Protein AF-A0A914Y191-F1 (afdb_monomer)

Structure (mmCIF, N/CA/C/O backbone):
data_AF-A0A914Y191-F1
#
_entry.id   AF-A0A914Y191-F1
#
loop_
_atom_site.group_PDB
_atom_site.id
_atom_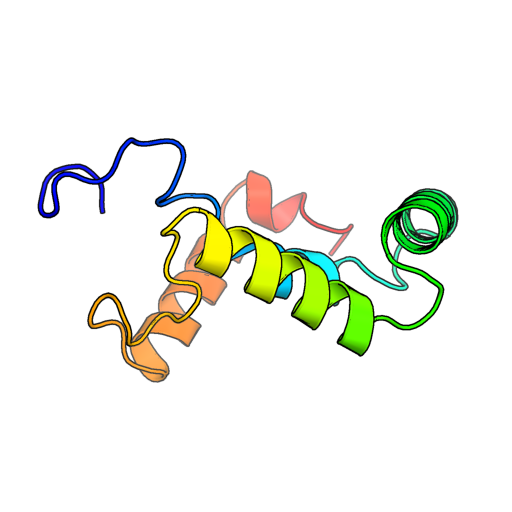site.type_symbol
_atom_site.label_atom_id
_atom_site.label_alt_id
_atom_site.label_comp_id
_atom_site.label_asym_id
_atom_site.label_entity_id
_atom_site.label_seq_id
_atom_site.pdbx_PDB_ins_code
_atom_site.Cartn_x
_atom_site.Cartn_y
_atom_site.Cartn_z
_atom_site.occupancy
_atom_site.B_iso_or_equiv
_atom_site.auth_seq_id
_atom_site.auth_comp_id
_atom_site.auth_asym_id
_atom_site.auth_atom_id
_atom_site.pdbx_PDB_model_num
ATOM 1 N N . MET A 1 1 ? -7.585 -4.260 16.028 1.00 45.75 1 MET A N 1
ATOM 2 C CA . MET A 1 1 ? -8.598 -4.094 14.962 1.00 45.75 1 MET A CA 1
ATOM 3 C C . MET A 1 1 ? -9.601 -5.243 14.850 1.00 45.75 1 MET A C 1
ATOM 5 O O . MET A 1 1 ? -10.779 -4.962 14.695 1.00 45.75 1 MET A O 1
ATOM 9 N N . THR A 1 2 ? -9.216 -6.517 14.979 1.00 39.94 2 THR A N 1
ATOM 10 C CA . THR A 1 2 ? -10.146 -7.652 14.778 1.00 39.94 2 THR A CA 1
ATOM 11 C C . THR A 1 2 ? -11.172 -7.899 15.887 1.00 39.94 2 THR A C 1
ATOM 13 O O . THR A 1 2 ? -12.282 -8.315 15.587 1.00 39.94 2 THR A O 1
ATOM 16 N N . LEU A 1 3 ? -10.864 -7.613 17.154 1.00 39.22 3 LEU A N 1
ATOM 17 C CA . LEU A 1 3 ? -11.784 -7.913 18.266 1.00 39.22 3 LEU A CA 1
ATOM 18 C C . LEU A 1 3 ? -12.882 -6.858 18.511 1.00 39.22 3 LEU A C 1
ATOM 20 O O . LEU A 1 3 ? -13.779 -7.116 19.303 1.00 39.22 3 LEU A O 1
ATOM 24 N N . ARG A 1 4 ? -12.840 -5.686 17.854 1.00 43.69 4 ARG A N 1
ATOM 25 C CA . ARG A 1 4 ? -13.805 -4.589 18.102 1.00 43.69 4 ARG A CA 1
ATOM 26 C C . ARG A 1 4 ? -14.746 -4.236 16.941 1.00 43.69 4 ARG A C 1
ATOM 28 O O . ARG A 1 4 ? -15.768 -3.623 17.216 1.00 43.69 4 ARG A O 1
ATOM 35 N N . HIS A 1 5 ? -14.459 -4.615 15.688 1.00 45.38 5 HIS A N 1
ATOM 36 C CA . HIS A 1 5 ? -15.181 -4.054 14.523 1.00 45.38 5 HIS A CA 1
ATOM 37 C C . HIS A 1 5 ? -15.687 -5.057 13.469 1.00 45.38 5 HIS A C 1
ATOM 39 O O . HIS A 1 5 ? -16.138 -4.631 12.413 1.00 45.38 5 HIS A O 1
ATOM 45 N N . GLY A 1 6 ? -15.643 -6.373 13.717 1.00 43.97 6 GLY A N 1
ATOM 46 C CA . GLY A 1 6 ? -16.343 -7.354 12.863 1.00 43.97 6 GLY A CA 1
ATOM 47 C C . GLY A 1 6 ? -15.857 -7.470 11.408 1.00 43.97 6 GLY A C 1
ATOM 48 O O . GLY A 1 6 ? -16.540 -8.075 10.589 1.00 43.97 6 GLY A O 1
ATOM 49 N N . LEU A 1 7 ? -14.686 -6.922 11.072 1.00 46.72 7 LEU A N 1
ATOM 50 C CA . LEU A 1 7 ? -14.077 -7.085 9.752 1.00 46.72 7 LEU A CA 1
ATOM 51 C C . LEU A 1 7 ? -13.351 -8.440 9.649 1.00 46.72 7 LEU A C 1
ATOM 53 O O . LEU A 1 7 ? -12.579 -8.777 10.555 1.00 46.72 7 LEU A O 1
ATOM 57 N N . PRO A 1 8 ? -13.525 -9.200 8.548 1.00 55.94 8 PRO A N 1
ATOM 58 C CA . PRO A 1 8 ? -12.713 -10.377 8.259 1.00 55.94 8 PRO A CA 1
ATOM 59 C C . PRO A 1 8 ? -11.222 -10.044 8.389 1.00 55.94 8 PRO A C 1
ATOM 61 O O . PRO A 1 8 ? -10.753 -9.045 7.845 1.00 55.94 8 PRO A O 1
ATOM 64 N N . HIS A 1 9 ? -10.469 -10.883 9.106 1.00 50.78 9 HIS A N 1
ATOM 65 C CA . HIS A 1 9 ? -9.059 -10.663 9.462 1.00 50.78 9 HIS A CA 1
ATOM 66 C C . HIS A 1 9 ? -8.150 -10.308 8.263 1.00 50.78 9 HIS A C 1
ATOM 68 O O . HIS A 1 9 ? -7.176 -9.582 8.439 1.00 50.78 9 HIS A O 1
ATOM 74 N N . GLY A 1 10 ? -8.502 -10.730 7.040 1.00 51.91 10 GLY A N 1
ATOM 75 C CA . GLY A 1 10 ? -7.778 -10.376 5.811 1.00 51.91 10 GLY A CA 1
ATOM 76 C C . GLY A 1 10 ? -7.915 -8.910 5.365 1.00 51.91 10 GLY A C 1
ATOM 77 O O . GLY A 1 10 ? -7.031 -8.392 4.689 1.00 51.91 10 GLY A O 1
ATOM 78 N N . ILE A 1 11 ? -8.971 -8.204 5.773 1.00 51.00 11 ILE A N 1
ATOM 79 C CA . ILE A 1 11 ? -9.250 -6.828 5.333 1.00 51.00 11 ILE A CA 1
ATOM 80 C C . ILE A 1 11 ? -8.485 -5.802 6.184 1.00 51.00 11 ILE A C 1
ATOM 82 O O . ILE A 1 11 ? -7.885 -4.869 5.655 1.00 51.00 11 ILE A O 1
ATOM 86 N N . ALA A 1 12 ? -8.407 -6.019 7.500 1.00 54.00 12 ALA A N 1
ATOM 87 C CA . ALA A 1 12 ? -7.759 -5.091 8.432 1.00 54.00 12 ALA A CA 1
ATOM 88 C C . ALA A 1 12 ? -6.223 -5.029 8.305 1.00 54.00 12 ALA A C 1
ATOM 90 O O . ALA A 1 12 ? -5.609 -4.093 8.805 1.00 54.00 12 ALA A O 1
ATOM 91 N N . CYS A 1 13 ? -5.589 -6.014 7.664 1.00 58.75 13 CYS A N 1
ATOM 92 C CA . CYS A 1 13 ? -4.152 -5.986 7.371 1.00 58.75 13 CYS A CA 1
ATOM 93 C C . CYS A 1 13 ? -3.833 -5.379 5.997 1.00 58.75 13 CYS A C 1
ATOM 95 O O . CYS A 1 13 ? -2.672 -5.090 5.724 1.00 58.75 13 CYS A O 1
ATOM 97 N N . SER A 1 14 ? -4.843 -5.183 5.146 1.00 66.81 14 SER A N 1
ATOM 98 C CA . SER A 1 14 ? -4.648 -4.783 3.750 1.00 66.81 14 SER A CA 1
ATOM 99 C C . SER A 1 14 ? -4.699 -3.270 3.535 1.00 66.81 14 SER A C 1
ATOM 101 O O . SER A 1 14 ? -4.203 -2.783 2.524 1.00 66.81 14 SER A O 1
ATOM 103 N N . PHE A 1 15 ? -5.252 -2.505 4.481 1.00 75.69 15 PHE A N 1
ATOM 104 C 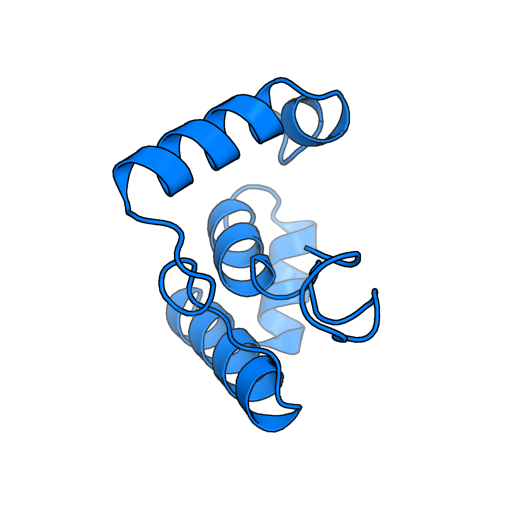CA . PHE A 1 15 ? -5.477 -1.070 4.284 1.00 75.69 15 PHE A CA 1
ATOM 105 C C . PHE A 1 15 ? -4.187 -0.251 4.127 1.00 75.69 15 PHE A C 1
ATOM 107 O O . PHE A 1 15 ? -4.186 0.759 3.434 1.00 75.69 15 PHE A O 1
ATOM 114 N N . THR A 1 16 ? -3.072 -0.706 4.705 1.00 80.81 16 THR A N 1
ATOM 115 C CA . THR A 1 16 ? -1.766 -0.038 4.591 1.00 80.81 16 THR A CA 1
ATOM 116 C C . THR A 1 16 ? -0.982 -0.438 3.340 1.00 80.81 16 THR A C 1
ATOM 118 O O . THR A 1 16 ? 0.072 0.141 3.078 1.00 80.81 16 THR A O 1
ATOM 121 N N . LEU A 1 17 ? -1.466 -1.395 2.538 1.00 86.81 17 LEU A N 1
ATOM 122 C CA . LEU A 1 17 ? -0.749 -1.888 1.357 1.00 86.81 17 LEU A CA 1
ATOM 123 C C . LEU A 1 17 ? -0.451 -0.800 0.311 1.00 86.81 17 LEU A C 1
ATOM 125 O O . LEU A 1 17 ? 0.675 -0.795 -0.186 1.00 86.81 17 LEU A O 1
ATOM 129 N N . PRO A 1 18 ? -1.351 0.160 0.006 1.00 88.19 18 PRO A N 1
ATOM 130 C CA . PRO A 1 18 ? -1.017 1.272 -0.884 1.00 88.19 18 PRO A CA 1
ATOM 131 C C . PRO A 1 18 ? 0.162 2.106 -0.372 1.00 88.19 18 PRO A C 1
ATOM 133 O O . PRO A 1 18 ? 1.008 2.539 -1.152 1.00 88.19 18 PRO A O 1
ATOM 136 N N . PHE A 1 19 ? 0.261 2.315 0.942 1.00 85.88 19 PHE A N 1
ATOM 137 C CA . PHE A 1 19 ? 1.367 3.054 1.550 1.00 85.88 19 PHE A CA 1
ATOM 138 C C . PHE A 1 19 ? 2.679 2.259 1.484 1.00 85.88 19 PHE A C 1
ATOM 140 O O . PHE A 1 19 ? 3.696 2.771 1.019 1.00 85.88 19 PHE A O 1
ATOM 147 N N . VAL A 1 20 ? 2.630 0.981 1.866 1.00 87.56 20 VAL A N 1
ATOM 148 C CA . VAL A 1 20 ? 3.757 0.033 1.823 1.00 87.56 20 VAL A CA 1
ATOM 149 C C . VAL A 1 20 ? 4.297 -0.136 0.398 1.00 87.56 20 VAL A C 1
ATOM 151 O O . VAL A 1 20 ? 5.512 -0.137 0.212 1.00 87.56 20 VAL A O 1
ATOM 154 N N . LEU A 1 21 ? 3.422 -0.208 -0.613 1.00 90.12 21 LEU A N 1
ATOM 155 C CA . LEU A 1 21 ? 3.796 -0.234 -2.032 1.00 90.12 21 LEU A CA 1
ATOM 156 C C . LEU A 1 21 ? 4.631 0.995 -2.411 1.00 90.12 21 LEU A C 1
ATOM 158 O O . LEU A 1 21 ? 5.670 0.865 -3.051 1.00 90.12 21 LEU A O 1
ATOM 162 N N . GLY A 1 22 ? 4.202 2.184 -1.983 1.00 90.00 22 GLY A N 1
ATOM 163 C CA . GLY A 1 22 ? 4.938 3.419 -2.237 1.00 90.00 22 GLY A CA 1
ATOM 164 C C . GLY A 1 22 ? 6.300 3.461 -1.547 1.00 90.00 22 GLY A C 1
ATOM 165 O O . GLY A 1 22 ? 7.253 3.951 -2.143 1.00 90.00 22 GLY A O 1
ATOM 166 N N . LEU A 1 23 ? 6.403 2.955 -0.314 1.00 88.81 23 LEU A N 1
ATOM 167 C CA . LEU A 1 23 ? 7.691 2.845 0.379 1.00 88.81 23 LEU A CA 1
ATOM 168 C C . LEU A 1 23 ? 8.631 1.878 -0.339 1.00 88.81 23 LEU A C 1
ATOM 170 O O . LEU A 1 23 ? 9.820 2.152 -0.433 1.00 88.81 23 LEU A O 1
ATOM 174 N N . ALA A 1 24 ? 8.091 0.766 -0.842 1.00 88.69 24 ALA A N 1
ATOM 175 C CA . ALA A 1 24 ? 8.847 -0.245 -1.560 1.00 88.69 24 ALA A CA 1
ATOM 176 C C . ALA A 1 24 ? 9.421 0.316 -2.858 1.00 88.69 24 ALA A C 1
ATOM 178 O O . ALA A 1 24 ? 10.616 0.176 -3.089 1.00 88.69 24 ALA A O 1
ATOM 179 N N . TRP A 1 25 ? 8.596 0.956 -3.679 1.00 91.31 25 TRP A N 1
ATOM 180 C CA . TRP A 1 25 ? 8.956 1.399 -5.025 1.00 91.31 25 TRP A CA 1
ATOM 181 C C . TRP A 1 25 ? 10.273 2.187 -5.097 1.00 91.31 25 TRP A C 1
ATOM 183 O O . TRP A 1 25 ? 10.437 3.201 -4.418 1.00 91.31 25 TRP A O 1
ATOM 193 N N . GLY A 1 26 ? 11.183 1.764 -5.974 1.00 90.94 26 GLY A N 1
ATOM 194 C CA . GLY A 1 26 ? 12.486 2.396 -6.202 1.00 90.94 26 GLY A CA 1
ATOM 195 C C . GLY A 1 26 ? 13.640 1.757 -5.427 1.00 90.94 26 GLY A C 1
ATOM 196 O O . GLY A 1 26 ? 14.792 2.114 -5.657 1.00 90.94 26 GLY A O 1
ATOM 197 N N . CYS A 1 27 ? 13.363 0.838 -4.497 1.00 89.81 27 CYS A N 1
ATOM 198 C CA . CYS A 1 27 ? 14.403 0.242 -3.650 1.00 89.81 27 CYS A CA 1
ATOM 199 C C . CYS A 1 27 ? 15.011 -1.065 -4.186 1.00 89.81 27 CYS A C 1
ATOM 201 O O . CYS A 1 27 ? 16.106 -1.427 -3.769 1.00 89.81 27 CYS A O 1
ATOM 203 N N . ASP A 1 28 ? 14.318 -1.785 -5.071 1.00 91.25 28 ASP A N 1
ATOM 204 C CA . ASP A 1 28 ? 14.795 -3.028 -5.688 1.00 91.25 28 ASP A CA 1
ATOM 205 C C . ASP A 1 28 ? 14.308 -3.090 -7.146 1.00 91.25 28 ASP A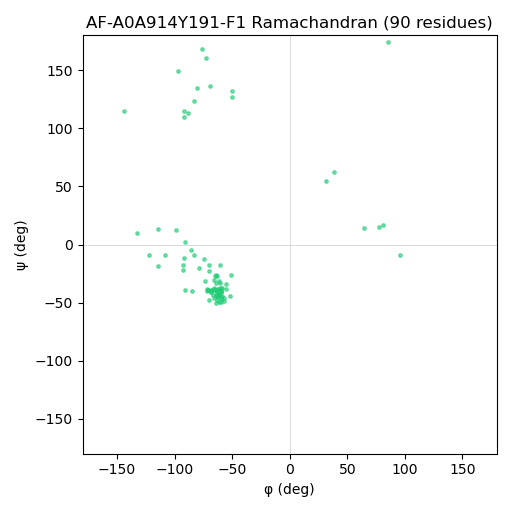 C 1
ATOM 207 O O . ASP A 1 28 ? 13.098 -3.205 -7.371 1.00 91.25 28 ASP A O 1
ATOM 211 N N . PRO A 1 29 ? 15.218 -3.051 -8.139 1.00 91.38 29 PRO A N 1
ATOM 212 C CA . PRO A 1 29 ? 14.837 -3.025 -9.550 1.00 91.38 29 PRO A CA 1
ATOM 213 C C . PRO A 1 29 ? 14.035 -4.248 -10.007 1.00 91.38 29 PRO A C 1
ATOM 215 O O . PRO A 1 29 ? 13.171 -4.130 -10.870 1.00 91.38 29 PRO A O 1
ATOM 218 N N . SER A 1 30 ? 14.298 -5.432 -9.444 1.00 93.25 30 SER A N 1
ATOM 219 C CA . SER A 1 30 ? 13.609 -6.663 -9.845 1.00 93.25 30 SER A CA 1
ATOM 220 C C . SER A 1 30 ? 12.152 -6.670 -9.385 1.00 93.25 30 SER A C 1
ATOM 222 O O . SER A 1 30 ? 11.262 -7.073 -10.132 1.00 93.25 30 SER A O 1
ATOM 224 N N . ARG A 1 31 ? 11.890 -6.161 -8.179 1.00 92.69 31 ARG A N 1
ATOM 225 C CA . ARG A 1 31 ? 10.534 -5.980 -7.658 1.00 92.69 31 ARG A CA 1
ATOM 226 C C . ARG A 1 31 ? 9.814 -4.844 -8.374 1.00 92.69 31 ARG A C 1
ATOM 228 O O . ARG A 1 31 ? 8.623 -4.967 -8.641 1.00 92.69 31 ARG A O 1
ATOM 235 N N . ASP A 1 32 ? 10.517 -3.763 -8.691 1.00 93.31 32 ASP A N 1
ATOM 236 C CA . ASP A 1 32 ? 9.912 -2.633 -9.387 1.00 93.31 32 ASP A CA 1
ATOM 237 C C . ASP A 1 32 ? 9.418 -3.059 -10.776 1.00 93.31 32 ASP A C 1
ATOM 239 O O . ASP A 1 32 ? 8.276 -2.769 -11.102 1.00 93.31 32 ASP A O 1
ATOM 243 N N . LEU A 1 33 ? 10.162 -3.893 -11.516 1.00 95.25 33 LEU A N 1
ATOM 244 C CA . LEU A 1 33 ? 9.668 -4.500 -12.765 1.00 95.25 33 LEU A CA 1
ATOM 245 C C . LEU A 1 33 ? 8.348 -5.270 -12.579 1.00 95.25 33 LEU A C 1
ATOM 247 O O . LEU A 1 33 ? 7.460 -5.211 -13.433 1.00 95.25 33 LEU A O 1
ATOM 251 N N . VAL A 1 34 ? 8.188 -5.981 -11.458 1.00 94.56 34 VAL A N 1
ATOM 252 C CA . VAL A 1 34 ? 6.925 -6.664 -11.135 1.00 94.56 34 VAL A CA 1
ATOM 253 C C . VAL A 1 34 ? 5.818 -5.644 -10.872 1.00 94.56 34 VAL A C 1
ATOM 255 O O . VAL A 1 34 ? 4.712 -5.806 -11.387 1.00 94.56 34 VAL A O 1
ATOM 258 N N . PHE A 1 35 ? 6.091 -4.577 -10.122 1.00 94.62 35 PHE A N 1
ATOM 259 C CA . PHE A 1 35 ? 5.109 -3.519 -9.899 1.00 94.62 35 PHE A CA 1
ATOM 260 C C . PHE A 1 35 ? 4.696 -2.823 -11.194 1.00 94.62 35 PHE A C 1
ATOM 262 O O . PHE A 1 35 ? 3.503 -2.635 -11.420 1.00 94.62 35 PHE A O 1
ATOM 269 N N . GLU A 1 36 ? 5.651 -2.518 -12.069 1.00 95.06 36 GLU A N 1
ATOM 270 C CA . GLU A 1 36 ? 5.388 -1.920 -13.374 1.00 95.06 36 GLU A CA 1
ATOM 271 C C . GLU A 1 36 ? 4.535 -2.838 -14.253 1.00 95.06 36 GLU A C 1
ATOM 273 O O . GLU A 1 36 ? 3.617 -2.368 -14.922 1.00 95.06 36 GLU A O 1
ATOM 278 N N . SER A 1 37 ? 4.763 -4.155 -14.197 1.00 95.56 37 SER A N 1
ATOM 279 C CA . SER A 1 37 ? 3.946 -5.132 -14.929 1.00 95.56 37 SER A CA 1
ATOM 280 C C . SER A 1 37 ? 2.493 -5.209 -14.441 1.00 95.56 37 SER A C 1
ATOM 282 O O . SER A 1 37 ? 1.597 -5.503 -15.231 1.00 95.56 37 SER A O 1
ATOM 284 N N . LEU A 1 38 ? 2.251 -4.941 -13.153 1.00 92.56 38 LEU A N 1
ATOM 285 C CA . LEU A 1 38 ? 0.927 -5.037 -12.530 1.00 92.56 38 LEU A CA 1
ATOM 286 C C . LEU A 1 38 ? 0.149 -3.721 -12.590 1.00 92.56 38 LEU A C 1
ATOM 288 O O . LEU A 1 38 ? -1.066 -3.726 -12.778 1.00 92.56 38 LEU A O 1
ATOM 292 N N . PHE A 1 39 ? 0.839 -2.598 -12.400 1.00 94.31 39 PHE A N 1
ATOM 293 C CA . PHE A 1 39 ? 0.219 -1.294 -12.179 1.00 94.31 39 PHE A CA 1
ATOM 294 C C . PHE A 1 39 ? 0.624 -0.226 -13.203 1.00 94.31 39 PHE A C 1
ATOM 296 O O . PHE A 1 39 ? 0.033 0.853 -13.212 1.00 94.31 39 PHE A O 1
ATOM 303 N N . GLY A 1 40 ? 1.604 -0.509 -14.061 1.00 93.62 40 GLY A N 1
ATOM 304 C CA . GLY A 1 40 ? 2.249 0.482 -14.917 1.00 93.62 40 GLY A CA 1
ATOM 305 C C . GLY A 1 40 ? 3.403 1.220 -14.219 1.00 93.62 40 GLY A C 1
ATOM 306 O O . GLY A 1 40 ? 3.638 1.034 -13.025 1.00 93.62 40 GLY A O 1
ATOM 307 N N . PRO A 1 41 ? 4.140 2.073 -14.952 1.00 93.00 41 PRO A N 1
ATOM 308 C CA . PRO A 1 41 ? 5.396 2.673 -14.486 1.00 93.00 41 PRO A CA 1
ATOM 309 C C . PRO A 1 41 ? 5.231 3.794 -13.450 1.00 93.00 41 PRO A C 1
ATOM 311 O O . PRO A 1 41 ? 6.201 4.238 -12.838 1.00 93.00 41 PRO A O 1
ATOM 314 N N . ASP A 1 42 ? 4.012 4.296 -13.257 1.00 95.06 42 ASP A N 1
ATOM 315 C CA . ASP A 1 42 ? 3.756 5.425 -12.371 1.00 95.06 42 ASP A CA 1
ATOM 316 C C . ASP A 1 42 ? 3.406 4.941 -10.959 1.00 95.06 42 ASP A C 1
ATOM 318 O O . ASP A 1 42 ? 2.309 4.444 -10.696 1.00 95.06 42 ASP A O 1
ATOM 322 N N . ARG A 1 43 ? 4.333 5.163 -10.020 1.00 93.50 43 ARG A N 1
ATOM 323 C CA . ARG A 1 43 ? 4.155 4.853 -8.595 1.00 93.50 43 ARG A CA 1
ATOM 324 C C . ARG A 1 43 ? 2.862 5.435 -8.013 1.00 93.50 43 ARG A C 1
ATOM 326 O O . ARG A 1 43 ? 2.189 4.754 -7.244 1.00 93.50 43 ARG A O 1
ATOM 333 N N . LYS A 1 44 ? 2.514 6.694 -8.308 1.00 93.25 44 LYS A N 1
ATOM 334 C CA . LYS A 1 44 ? 1.320 7.333 -7.725 1.00 93.25 44 LYS A CA 1
ATOM 335 C C . LYS A 1 44 ? 0.049 6.690 -8.267 1.00 93.25 44 LYS A C 1
ATOM 337 O O . LYS A 1 44 ? -0.870 6.437 -7.492 1.00 93.25 44 LYS A O 1
ATOM 342 N N . GLN A 1 45 ? 0.016 6.392 -9.564 1.00 94.19 45 GLN A N 1
ATOM 343 C CA . GLN A 1 45 ? -1.093 5.669 -10.185 1.00 94.19 45 GLN A CA 1
ATOM 344 C C . GLN A 1 45 ? -1.197 4.244 -9.645 1.00 94.19 45 GLN A C 1
ATOM 346 O O . GLN A 1 45 ? -2.300 3.794 -9.365 1.00 94.19 45 GLN A O 1
ATOM 351 N N . ALA A 1 46 ? -0.076 3.567 -9.395 1.00 94.38 46 ALA A N 1
ATOM 352 C CA . ALA A 1 46 ? -0.072 2.246 -8.781 1.00 94.38 46 ALA A CA 1
ATOM 353 C C . ALA A 1 46 ? -0.647 2.252 -7.359 1.00 94.38 46 ALA A C 1
ATOM 355 O O . ALA A 1 46 ? -1.499 1.427 -7.023 1.00 94.38 46 ALA A O 1
ATOM 356 N N . GLN A 1 47 ? -0.237 3.221 -6.532 1.00 93.12 47 GLN A N 1
ATOM 357 C CA . GLN A 1 47 ? -0.803 3.410 -5.194 1.00 93.12 47 GLN A CA 1
ATOM 358 C C . GLN A 1 47 ? -2.307 3.722 -5.256 1.00 93.12 47 GLN A C 1
ATOM 360 O O . G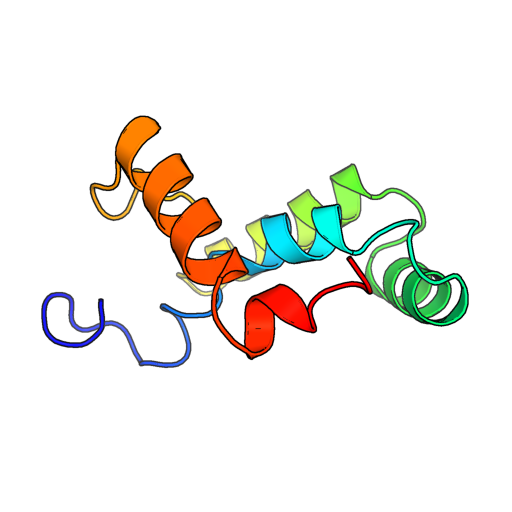LN A 1 47 ? -3.072 3.164 -4.470 1.00 93.12 47 GLN A O 1
ATOM 365 N N . ALA A 1 48 ? -2.738 4.572 -6.194 1.00 92.81 48 ALA A N 1
ATOM 366 C CA . ALA A 1 48 ? -4.148 4.901 -6.391 1.00 92.81 48 ALA A CA 1
ATOM 367 C C . ALA A 1 48 ? -4.964 3.689 -6.865 1.00 92.81 48 ALA A C 1
ATOM 369 O O . ALA A 1 48 ? -5.998 3.398 -6.279 1.00 92.81 48 ALA A O 1
ATOM 370 N N . HIS A 1 49 ? -4.472 2.928 -7.842 1.00 93.44 49 HIS A N 1
ATOM 371 C CA . HIS A 1 49 ? -5.134 1.726 -8.347 1.00 93.44 49 HIS A CA 1
ATOM 372 C C . HIS A 1 49 ? -5.313 0.687 -7.233 1.00 93.44 49 HIS A C 1
ATOM 374 O O . HIS A 1 49 ? -6.413 0.175 -7.031 1.00 93.44 49 HIS A O 1
ATOM 38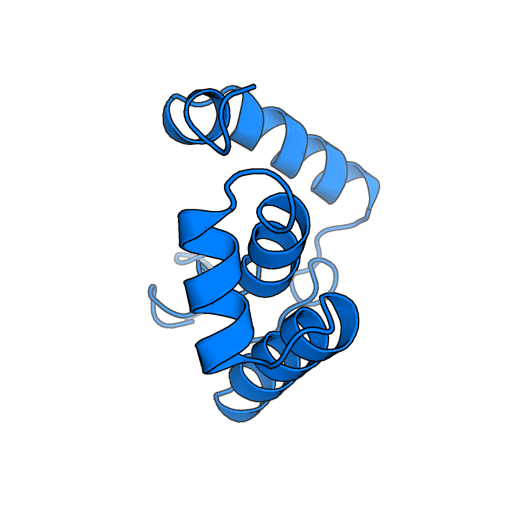0 N N . LEU A 1 50 ? -4.265 0.418 -6.448 1.00 91.31 50 LEU A N 1
ATOM 381 C CA . LEU A 1 50 ? -4.372 -0.506 -5.321 1.00 91.31 50 LEU A CA 1
ATOM 382 C C . LEU A 1 50 ? -5.366 -0.006 -4.263 1.00 91.31 50 LEU A C 1
ATOM 384 O O . LEU A 1 50 ? -6.133 -0.799 -3.719 1.00 91.31 50 LEU A O 1
ATOM 388 N N . ARG A 1 51 ? -5.387 1.304 -3.992 1.00 90.69 51 ARG A N 1
ATOM 389 C CA . ARG A 1 51 ? -6.368 1.918 -3.090 1.00 90.69 51 ARG A CA 1
ATOM 390 C C . ARG A 1 51 ? -7.795 1.738 -3.606 1.00 90.69 51 ARG A C 1
ATOM 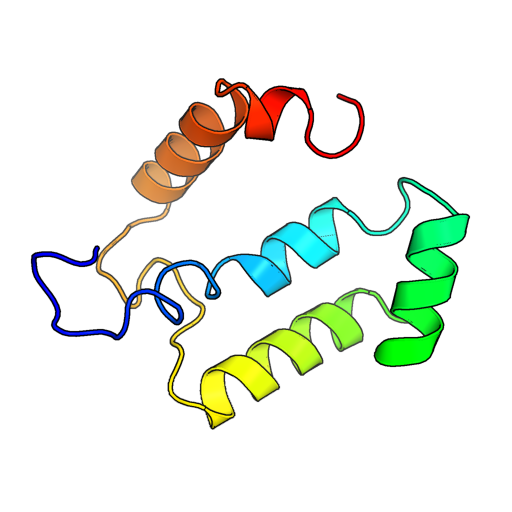392 O O . ARG A 1 51 ? -8.653 1.283 -2.858 1.00 90.69 51 ARG A O 1
ATOM 399 N N . ASP A 1 52 ? -8.040 2.051 -4.870 1.00 90.44 52 ASP A N 1
ATOM 400 C CA . ASP A 1 52 ? -9.372 1.997 -5.473 1.00 90.44 52 ASP A CA 1
ATOM 401 C C . ASP A 1 52 ? -9.887 0.552 -5.543 1.00 90.44 52 ASP A C 1
ATOM 403 O O . ASP A 1 52 ? -11.056 0.293 -5.255 1.00 90.44 52 ASP A O 1
ATOM 407 N N . PHE A 1 53 ? -9.003 -0.414 -5.817 1.00 88.88 53 PHE A N 1
ATOM 408 C CA . PHE A 1 53 ? -9.325 -1.836 -5.718 1.00 88.88 53 PHE A CA 1
ATOM 409 C C . PHE A 1 53 ? -9.758 -2.222 -4.299 1.00 88.88 53 PHE A C 1
ATOM 411 O O . PHE A 1 53 ? -10.808 -2.842 -4.125 1.00 88.88 53 PHE A O 1
ATOM 418 N N . LEU A 1 54 ? -8.990 -1.829 -3.280 1.00 86.38 54 LEU A N 1
ATOM 419 C CA . LEU A 1 54 ? -9.313 -2.106 -1.879 1.00 86.38 54 LEU A CA 1
ATOM 420 C C . LEU A 1 54 ? -10.662 -1.491 -1.479 1.00 86.38 54 LEU A C 1
ATOM 422 O O . LEU A 1 54 ? -11.504 -2.188 -0.909 1.00 86.38 54 LEU A O 1
ATOM 426 N N . LEU A 1 55 ? -10.915 -0.239 -1.865 1.00 85.88 55 LEU A N 1
ATOM 427 C CA . LEU A 1 55 ? -12.206 0.417 -1.654 1.00 85.88 55 LEU A CA 1
ATOM 428 C C . LEU A 1 55 ? -13.347 -0.338 -2.355 1.00 85.88 55 LEU A C 1
ATOM 430 O O . LEU A 1 55 ? -14.405 -0.532 -1.755 1.00 85.88 55 LEU A O 1
ATOM 434 N N . SER A 1 56 ? -13.127 -0.828 -3.581 1.00 85.50 56 SER A N 1
ATOM 435 C CA . SER A 1 56 ? -14.139 -1.566 -4.355 1.00 85.50 56 SER A CA 1
ATOM 436 C C . SER A 1 56 ? -14.583 -2.878 -3.698 1.00 85.50 56 SER A C 1
ATOM 438 O O . SER A 1 56 ? -15.721 -3.306 -3.885 1.00 85.50 56 SER A O 1
ATOM 440 N N . VAL A 1 57 ? -13.718 -3.493 -2.883 1.00 83.69 57 VAL A N 1
ATOM 441 C CA . VAL A 1 57 ? -14.027 -4.713 -2.118 1.00 83.69 57 VAL A CA 1
ATOM 442 C C . VAL A 1 57 ? -14.396 -4.420 -0.655 1.00 83.69 57 VAL A C 1
ATOM 444 O O . VAL A 1 57 ? -14.461 -5.334 0.167 1.00 83.69 57 VAL A O 1
ATOM 447 N N . GLY A 1 58 ? -14.652 -3.150 -0.315 1.00 78.00 58 GLY A N 1
ATOM 448 C CA . GLY A 1 58 ? -15.109 -2.724 1.010 1.00 78.00 58 GLY A CA 1
ATOM 449 C C . GLY A 1 58 ? -14.004 -2.586 2.063 1.00 78.00 58 GLY A C 1
ATOM 450 O O . GLY A 1 58 ? -14.301 -2.533 3.257 1.00 78.00 58 GLY A O 1
ATOM 451 N N . VAL A 1 59 ? -12.734 -2.526 1.653 1.00 81.12 59 VAL A N 1
ATOM 452 C CA . VAL A 1 59 ? -11.606 -2.224 2.544 1.00 81.12 59 VAL A CA 1
ATOM 453 C C . VAL A 1 59 ? -11.412 -0.710 2.592 1.00 81.12 59 VAL A C 1
ATOM 455 O O . VAL A 1 59 ? -10.999 -0.102 1.609 1.00 81.12 59 VAL A O 1
ATOM 458 N N . LYS A 1 60 ? -11.652 -0.092 3.751 1.00 81.56 60 LYS A N 1
ATOM 459 C CA . LYS A 1 60 ? -11.261 1.308 3.981 1.00 81.56 60 LYS A CA 1
ATOM 460 C C . LYS A 1 60 ? -9.741 1.409 4.064 1.00 81.56 60 LYS A C 1
ATOM 462 O O . LYS A 1 60 ? -9.137 0.566 4.729 1.00 81.56 60 LYS A O 1
ATOM 467 N N . THR A 1 61 ? -9.145 2.414 3.427 1.00 76.25 61 THR A N 1
ATOM 468 C CA . THR A 1 61 ? -7.684 2.540 3.244 1.00 76.25 61 THR A CA 1
ATOM 469 C C . THR A 1 61 ? -7.027 3.630 4.083 1.00 76.25 61 THR A C 1
ATOM 471 O O . THR A 1 61 ? -5.803 3.675 4.150 1.00 76.25 61 THR A O 1
ATOM 474 N N . GLU A 1 62 ? -7.814 4.481 4.741 1.00 78.44 62 GLU A N 1
ATOM 475 C CA . GLU A 1 62 ? -7.299 5.583 5.554 1.00 78.44 62 GLU A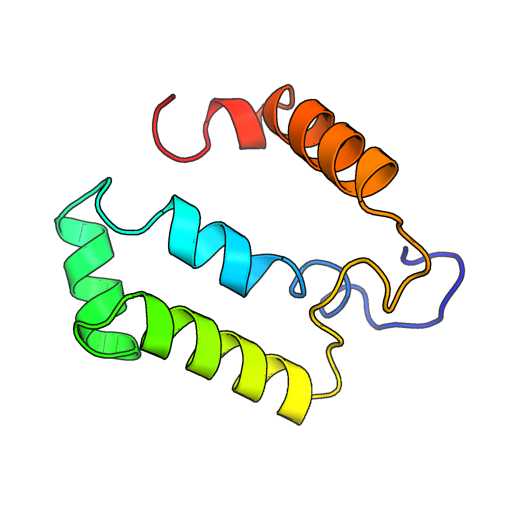 CA 1
ATOM 476 C C . GLU A 1 62 ? -7.239 5.204 7.041 1.00 78.44 62 GLU A C 1
ATOM 478 O O . GLU A 1 62 ? -8.046 4.420 7.536 1.00 78.44 62 GLU A O 1
ATOM 483 N N . PHE A 1 63 ? -6.278 5.762 7.779 1.00 75.75 63 PHE A N 1
ATOM 484 C CA . PHE A 1 63 ? -6.163 5.552 9.229 1.00 75.75 63 PHE A CA 1
ATOM 485 C C . PHE A 1 63 ? -7.330 6.203 9.995 1.00 75.75 63 PHE A C 1
ATOM 487 O O . PHE A 1 63 ? -7.896 5.599 10.912 1.00 75.75 63 PHE A O 1
ATOM 494 N N . GLU A 1 64 ? -7.753 7.390 9.558 1.00 78.00 64 GLU A N 1
ATOM 495 C CA . GLU A 1 64 ? -8.855 8.171 10.142 1.00 78.00 64 GLU A CA 1
ATOM 496 C C . GLU A 1 64 ? -10.197 7.435 10.077 1.00 78.00 64 GLU A C 1
ATOM 498 O O . GLU A 1 64 ? -11.032 7.526 10.975 1.00 78.00 64 GLU A O 1
ATOM 503 N N . ASP A 1 65 ? -10.365 6.624 9.037 1.00 76.00 65 ASP A N 1
ATOM 504 C CA . ASP A 1 65 ? -11.516 5.761 8.794 1.00 76.00 65 ASP A CA 1
ATOM 505 C C . ASP A 1 65 ? -11.734 4.708 9.897 1.00 76.00 65 ASP A C 1
ATOM 507 O O . ASP A 1 65 ? -12.826 4.134 10.019 1.00 76.00 65 ASP A O 1
ATOM 511 N N . TYR A 1 66 ? -10.689 4.482 10.699 1.00 71.69 66 TYR A N 1
ATOM 512 C CA . TYR A 1 66 ? -10.662 3.623 11.874 1.00 71.69 66 TYR A CA 1
ATOM 513 C C . TYR A 1 66 ? -10.431 4.395 13.185 1.00 71.69 66 TYR A C 1
ATOM 515 O O . TYR A 1 66 ? -10.150 3.782 14.215 1.00 71.69 66 TYR A O 1
ATOM 523 N N . GLY A 1 67 ? -10.559 5.724 13.161 1.00 76.94 67 GLY A N 1
ATOM 524 C CA . GLY A 1 67 ? -10.402 6.592 14.328 1.00 76.94 67 GLY A CA 1
ATOM 525 C C . GLY A 1 67 ? -8.954 6.848 14.747 1.00 76.94 67 GLY A C 1
ATOM 526 O O . GLY A 1 67 ? -8.741 7.323 15.857 1.00 76.94 67 GLY A O 1
ATOM 527 N N . VAL A 1 68 ? -7.977 6.538 13.888 1.00 77.31 68 VAL A N 1
ATOM 528 C CA . VAL A 1 68 ? -6.555 6.782 14.155 1.00 77.31 68 VAL A CA 1
ATOM 529 C C . VAL A 1 68 ? -6.174 8.151 13.597 1.00 77.31 68 VAL A C 1
ATOM 531 O O . VAL A 1 68 ? -6.216 8.368 12.387 1.00 77.31 68 VAL A O 1
ATOM 534 N N . GLY A 1 69 ? -5.811 9.074 14.487 1.00 80.88 69 GLY A N 1
ATOM 535 C CA . GLY A 1 69 ? -5.335 10.406 14.110 1.00 80.88 69 GLY A CA 1
ATOM 536 C C . GLY A 1 69 ? -3.884 10.405 13.602 1.00 80.88 69 GLY A C 1
ATOM 537 O O . GLY A 1 69 ? -3.164 9.423 13.789 1.00 80.88 69 GLY A O 1
ATOM 538 N N . PRO A 1 70 ? -3.409 11.514 13.009 1.00 77.50 70 PRO A N 1
ATOM 539 C CA . PRO A 1 70 ? -2.080 11.599 12.391 1.00 77.50 70 PRO A CA 1
ATOM 540 C C . PRO A 1 70 ? -0.915 11.331 13.362 1.00 77.50 70 PRO A C 1
ATOM 542 O O . PRO A 1 70 ? 0.045 10.650 12.996 1.00 77.50 70 PRO A O 1
ATOM 545 N N . ASP A 1 71 ? -1.005 11.794 14.612 1.00 80.12 71 ASP A N 1
ATOM 546 C CA . ASP A 1 71 ? 0.032 11.551 15.629 1.00 80.12 71 ASP A CA 1
ATOM 547 C C . ASP A 1 71 ? 0.096 10.071 16.036 1.00 80.12 71 ASP A C 1
ATOM 549 O O . ASP A 1 71 ? 1.172 9.480 16.170 1.00 80.12 71 ASP A O 1
ATOM 553 N N . GLU A 1 72 ? -1.071 9.443 16.185 1.00 78.31 72 GLU A N 1
ATOM 554 C CA . GLU A 1 72 ? -1.184 8.020 16.496 1.00 78.31 72 GLU A CA 1
ATOM 555 C C . GLU A 1 72 ? -0.714 7.163 15.315 1.00 78.31 72 GLU A C 1
ATOM 557 O O . GLU A 1 72 ? 0.022 6.197 15.507 1.00 78.31 72 GLU A O 1
ATOM 562 N N . GLN A 1 73 ? -1.037 7.561 14.083 1.00 77.94 73 GLN A N 1
ATOM 563 C CA . GLN A 1 73 ? -0.533 6.930 12.866 1.00 77.94 73 GLN A CA 1
ATOM 564 C C . GLN A 1 73 ? 1.001 6.939 12.830 1.00 77.94 73 GLN A C 1
ATOM 566 O O . GLN A 1 73 ? 1.618 5.899 12.585 1.00 77.94 73 GLN A O 1
ATOM 571 N N . ALA A 1 74 ? 1.632 8.085 13.097 1.00 76.25 74 ALA A N 1
ATOM 572 C CA . ALA A 1 74 ? 3.088 8.193 13.121 1.00 76.25 74 ALA A CA 1
ATOM 573 C C . ALA A 1 74 ? 3.711 7.284 14.196 1.00 76.25 74 ALA A C 1
ATOM 575 O O . ALA A 1 74 ? 4.701 6.588 13.933 1.00 76.25 74 ALA A O 1
ATOM 576 N N . ALA A 1 75 ? 3.104 7.224 15.385 1.00 79.31 75 ALA A N 1
ATOM 577 C CA . ALA A 1 75 ? 3.531 6.332 16.459 1.00 79.31 75 ALA A CA 1
ATOM 578 C C . ALA A 1 75 ? 3.380 4.848 16.078 1.00 79.31 75 ALA A C 1
ATOM 580 O O . ALA A 1 75 ? 4.300 4.057 16.298 1.00 79.31 75 ALA A O 1
ATOM 581 N N . MET A 1 76 ? 2.263 4.470 15.448 1.00 76.75 76 MET A N 1
ATOM 582 C CA . MET A 1 76 ? 2.009 3.109 14.968 1.00 76.75 76 MET A CA 1
ATOM 583 C C . MET A 1 76 ? 3.023 2.675 13.906 1.00 76.75 76 MET A C 1
ATOM 585 O O . MET A 1 76 ? 3.548 1.563 13.985 1.00 76.75 76 MET A O 1
ATOM 589 N N . ILE A 1 77 ? 3.329 3.544 12.937 1.00 77.38 77 ILE A N 1
ATOM 590 C CA . ILE A 1 77 ? 4.342 3.277 11.905 1.00 77.38 77 ILE A CA 1
ATOM 591 C C . ILE A 1 77 ? 5.718 3.111 12.555 1.00 77.38 77 ILE A C 1
ATOM 593 O O . ILE A 1 77 ? 6.406 2.125 12.297 1.00 77.38 77 ILE A O 1
ATOM 597 N N . THR A 1 78 ? 6.095 4.028 13.449 1.00 76.75 78 THR A N 1
ATOM 598 C CA . THR A 1 78 ? 7.384 3.982 14.157 1.00 76.75 78 THR A CA 1
ATOM 599 C C . THR A 1 78 ? 7.534 2.691 14.956 1.00 76.75 78 THR A C 1
ATOM 601 O O . THR A 1 78 ? 8.567 2.029 14.887 1.00 76.75 78 THR A O 1
ATOM 604 N N . TYR A 1 79 ? 6.488 2.288 15.675 1.00 78.06 79 TYR A N 1
ATOM 605 C CA . TYR A 1 79 ? 6.475 1.033 16.413 1.00 78.06 79 TYR A CA 1
ATOM 606 C C . TYR A 1 79 ? 6.584 -0.185 15.483 1.00 78.06 79 TYR A C 1
ATOM 608 O O . TYR A 1 79 ? 7.374 -1.095 15.738 1.00 78.06 79 TYR A O 1
ATOM 616 N N . ALA A 1 80 ? 5.849 -0.198 14.365 1.00 74.88 80 ALA A N 1
ATOM 617 C CA . ALA A 1 80 ? 5.904 -1.287 13.391 1.00 74.88 80 ALA A CA 1
ATOM 618 C C . ALA A 1 80 ? 7.310 -1.463 12.789 1.00 74.88 80 ALA A C 1
ATOM 620 O O . ALA A 1 80 ? 7.768 -2.597 12.622 1.00 74.88 80 ALA A O 1
ATOM 621 N N . MET A 1 81 ? 8.019 -0.356 12.546 1.00 73.38 81 MET A N 1
ATOM 622 C CA . MET A 1 81 ? 9.409 -0.350 12.074 1.00 73.38 81 MET A CA 1
ATOM 623 C C . MET A 1 81 ? 10.390 -0.972 13.081 1.00 73.38 81 MET A C 1
ATOM 625 O O . MET A 1 81 ? 11.414 -1.518 12.681 1.00 73.38 81 MET A O 1
ATOM 629 N N . GLN A 1 82 ? 10.088 -0.958 14.384 1.00 76.62 82 GLN A N 1
ATOM 630 C CA . GLN A 1 82 ? 10.952 -1.551 15.417 1.00 76.62 82 GLN A CA 1
ATOM 631 C C . GLN A 1 82 ? 10.836 -3.082 15.507 1.00 76.62 82 GLN A C 1
ATOM 633 O O . GLN A 1 82 ? 11.736 -3.743 16.043 1.00 76.62 82 GLN A O 1
ATOM 638 N N . GLY A 1 83 ? 9.746 -3.658 14.995 1.00 73.50 83 GLY A N 1
ATOM 639 C CA . GLY A 1 83 ? 9.522 -5.102 14.974 1.00 73.50 83 GLY A CA 1
ATOM 640 C C . GLY A 1 83 ? 10.404 -5.825 13.952 1.00 73.50 83 GLY A C 1
ATOM 641 O O . GLY A 1 83 ? 10.880 -5.230 12.991 1.00 73.50 83 GLY A O 1
ATOM 642 N N . ALA A 1 84 ? 10.582 -7.142 14.110 1.00 71.62 84 ALA A N 1
ATOM 643 C CA . ALA A 1 84 ? 11.417 -7.949 13.208 1.00 71.62 84 ALA A CA 1
ATOM 644 C C . ALA A 1 84 ? 11.006 -7.825 11.728 1.00 71.62 84 ALA A C 1
ATOM 646 O O . ALA A 1 84 ? 11.856 -7.827 10.847 1.00 71.62 84 ALA A O 1
ATOM 647 N N . ARG A 1 85 ? 9.706 -7.673 11.445 1.00 70.44 85 ARG A N 1
ATOM 648 C CA . ARG A 1 85 ? 9.201 -7.472 10.078 1.00 70.44 85 ARG A CA 1
ATOM 649 C C . ARG A 1 85 ? 9.522 -6.087 9.527 1.00 70.44 85 ARG A C 1
ATOM 651 O O . ARG A 1 85 ? 9.871 -6.005 8.364 1.00 70.44 85 ARG A O 1
ATOM 658 N N . GLY A 1 86 ? 9.422 -5.040 10.348 1.00 68.62 86 GLY A N 1
ATOM 659 C CA . GLY A 1 86 ? 9.748 -3.668 9.954 1.00 68.62 86 GLY A CA 1
ATOM 660 C C . GLY A 1 86 ? 11.248 -3.449 9.770 1.00 68.62 86 GLY A C 1
ATOM 661 O O . GLY A 1 86 ? 11.657 -2.838 8.795 1.00 68.62 86 GLY A O 1
ATOM 662 N N . LYS A 1 87 ? 12.081 -4.043 10.630 1.00 72.00 87 LYS A N 1
ATOM 66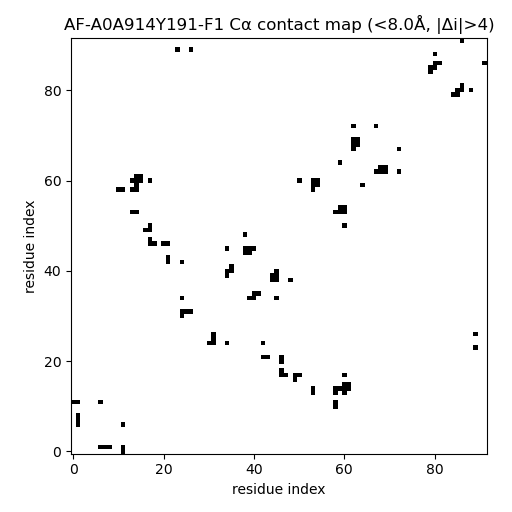3 C CA . LYS A 1 87 ? 13.547 -4.025 10.478 1.00 72.00 87 LYS A CA 1
ATOM 664 C C . LYS A 1 87 ? 14.027 -4.746 9.221 1.00 72.00 87 LYS A C 1
ATOM 666 O O . LYS A 1 87 ? 15.011 -4.345 8.623 1.00 72.00 87 LYS A O 1
ATOM 671 N N . ASN A 1 88 ? 13.319 -5.801 8.825 1.00 67.94 88 ASN A N 1
ATOM 672 C CA . ASN A 1 88 ? 13.597 -6.539 7.594 1.00 67.94 88 ASN A CA 1
ATOM 673 C C . ASN A 1 88 ? 12.815 -5.986 6.385 1.00 67.94 88 ASN A C 1
ATOM 675 O O . ASN A 1 88 ? 12.880 -6.565 5.300 1.00 67.94 88 ASN A O 1
ATOM 679 N N . PHE A 1 89 ? 12.036 -4.913 6.558 1.00 70.25 89 PHE A N 1
ATOM 680 C CA . PHE A 1 89 ? 11.261 -4.296 5.488 1.00 70.25 89 PHE A CA 1
ATOM 681 C C . PHE A 1 89 ? 12.165 -3.348 4.698 1.00 70.25 89 PHE A C 1
ATOM 683 O O . PHE A 1 89 ? 12.773 -2.460 5.280 1.00 70.25 89 PHE A O 1
ATOM 690 N N . ILE A 1 90 ? 12.258 -3.582 3.384 1.00 60.50 90 ILE A N 1
ATOM 691 C CA . ILE A 1 90 ? 13.064 -2.824 2.413 1.00 60.50 90 ILE A CA 1
ATOM 692 C C . ILE A 1 90 ? 14.424 -2.384 2.982 1.00 60.50 90 ILE A C 1
ATOM 694 O O . ILE A 1 90 ? 14.676 -1.195 3.109 1.00 60.50 90 ILE A O 1
ATOM 698 N N . ALA A 1 91 ? 15.262 -3.359 3.347 1.00 49.72 91 ALA A N 1
ATOM 699 C CA . ALA A 1 91 ? 16.693 -3.200 3.638 1.00 49.72 91 ALA A CA 1
ATOM 700 C C . ALA A 1 91 ? 17.109 -1.834 4.241 1.00 49.72 91 ALA A C 1
ATOM 702 O O . ALA A 1 91 ? 17.965 -1.154 3.673 1.00 49.72 91 ALA A O 1
ATOM 703 N N . ALA A 1 92 ? 16.472 -1.428 5.348 1.00 48.84 92 ALA A N 1
ATOM 704 C CA . ALA A 1 92 ? 16.914 -0.280 6.139 1.00 48.84 92 ALA A CA 1
ATOM 705 C C . ALA A 1 92 ? 18.315 -0.511 6.726 1.00 48.84 92 ALA A C 1
ATOM 707 O O . ALA A 1 92 ? 18.614 -1.671 7.101 1.00 48.84 92 ALA A O 1
#

Organism: NCBI:txid310955

Radius of gyration: 14.2 Å; Cα contacts (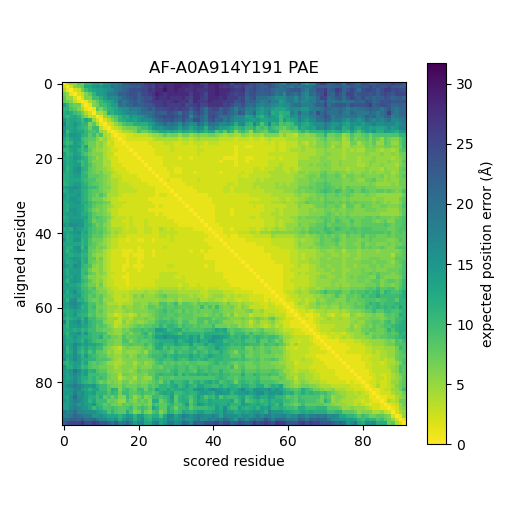8 Å, |Δi|>4): 69; chains: 1; bounding box: 33×22×33 Å

Solvent-accessible surface area (backbone atoms only — not comparable to full-atom values): 5442 Å² total; per-residue (Å²): 118,62,92,82,66,82,54,62,74,74,48,81,70,48,33,55,46,36,58,53,51,56,70,47,59,86,76,44,72,75,58,38,53,53,47,30,73,76,50,42,86,46,64,68,57,30,30,48,51,50,42,52,53,36,46,74,74,71,30,71,60,56,56,60,84,73,73,38,50,73,70,55,47,52,50,52,51,56,54,47,42,73,36,76,67,33,51,64,42,83,79,106

pLDDT: mean 78.04, std 15.52, range [39.22, 95.56]

Foldseek 3Di:
DCPPDPDDPVQVVLLCVLVLLLVQAPLDPVVLVVLCVVQNNDSVSSSVVSCVVSVVVPRHNDPVVVPQDPVNVVVVLVVVCVDPCNVVRSPD

Nearest PDB structures (foldseek):
  5h7a-assembly2_A  TM=2.288E-01  e=9.854E+00  Staphylococcus aureus

Secondary structure (DSSP, 8-state):
-HHHH---HHHHTTTTHHHHHHHHTTS-HHHHHHHHHHH-S-HHHHHHHHHHHHHHTT----SGGGT--HHHHHHHHHHHHHSHHHHTSTT-

Mean predicted aligned error: 8.09 Å

Sequence (92 aa):
MTLRHGLPHGIACSFTLPFVLGLAWGCDPSRDLVFESLFGPDRKQAQAHLRDFLLSVGVKTEFEDYGVGPDEQAAMITYAMQGARGKNFIAA